Protein AF-A0A9D4R0V7-F1 (afdb_monomer_lite)

Organism: Dreissena polymorpha (NCBI:txid45954)

Radius of gyration: 29.27 Å; chains: 1; bounding box: 98×56×70 Å

Sequence (178 aa):
MTTTTTLAPLHNMTTTTYSPLLMFAAILFVFATYRFLKYCFNSRFSSTLILEITDGTNVAQIPCLQLPPCIQHLEFSGDNCLPSVQVKISITSTLILDFGDFKILNKFDNCTLSLNPKIMITPLQAYKVNRLTKHKFSMYLWINQNGICIPVNVKYSSKDPPITTNLYPEISTALLQH

Foldseek 3Di:
DDDDDDDDDDPPPDDPPVVVVVVVVVVVVVVVVVVVVCCVVLVQQWKWKWKWKDPPPAIFIATFDTDGRCCVQKDWDADLEWPAWAWAADPFIKIATRRDPIWIARNVVRDIDDTDRIGTDDNVSSVSNVVRLVHWMKMWIWIQHPNDTDTDPRIYTDPDRHPHPPPDPDPVVPPPPD

pLDDT: mean 73.32, std 16.5, range [37.69, 94.19]

Secondary structure (DSSP, 8-state):
--------------SSSSHHHHHHHHHHHHHHHHHHHHHHHHHSS-EEEEEEEE-SS-EEEEEEEEEPS-GGGEEEE--S----EEEE-SSSEEEEE--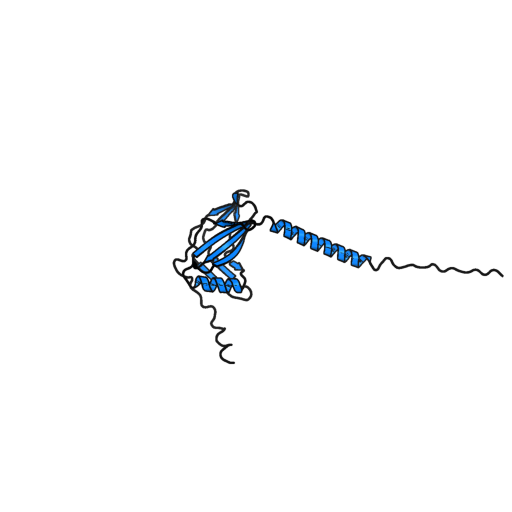TT-EEEETTTTEEEPPPSEEEE-HHHHHHHHHHHTS--EEEEEEEETTEEEEEEEEEE-SS--------SSSTTSSS--

Structure (mmCIF, N/CA/C/O backbone):
data_AF-A0A9D4R0V7-F1
#
_entry.id   AF-A0A9D4R0V7-F1
#
loop_
_atom_site.group_PDB
_atom_site.id
_atom_site.type_symbol
_atom_site.label_atom_id
_atom_site.label_alt_id
_atom_site.label_comp_id
_atom_site.label_asym_id
_atom_site.label_entity_id
_atom_site.label_seq_id
_atom_site.pdbx_PDB_ins_code
_atom_site.Cartn_x
_atom_site.Cartn_y
_atom_site.Cartn_z
_atom_site.occupancy
_atom_site.B_iso_or_equiv
_atom_site.auth_seq_id
_atom_site.auth_comp_id
_atom_site.auth_asym_id
_atom_site.auth_atom_id
_atom_site.pdbx_PDB_model_num
ATOM 1 N N . MET A 1 1 ? 81.041 -41.453 -33.796 1.00 41.34 1 MET A N 1
ATOM 2 C CA . MET A 1 1 ? 80.109 -41.524 -32.653 1.00 41.34 1 MET A CA 1
ATOM 3 C C . MET A 1 1 ? 79.162 -40.345 -32.761 1.00 41.34 1 MET A C 1
ATOM 5 O O . MET A 1 1 ? 79.595 -39.214 -32.606 1.00 41.34 1 MET A O 1
ATOM 9 N N . THR A 1 2 ? 77.919 -40.604 -33.145 1.00 37.69 2 THR A N 1
ATOM 10 C CA . THR A 1 2 ? 76.859 -39.611 -33.352 1.00 37.69 2 THR A CA 1
ATOM 11 C C . THR A 1 2 ? 75.918 -39.670 -32.154 1.00 37.69 2 THR A C 1
ATOM 13 O O . THR A 1 2 ? 75.263 -40.682 -31.932 1.00 37.69 2 THR A O 1
ATOM 16 N N . THR A 1 3 ? 75.874 -38.610 -31.351 1.00 44.34 3 THR A N 1
ATOM 17 C CA . THR A 1 3 ? 74.924 -38.471 -30.241 1.00 44.34 3 THR A CA 1
ATOM 18 C C . THR A 1 3 ? 73.636 -37.841 -30.756 1.00 44.34 3 THR A C 1
ATOM 20 O O . THR A 1 3 ? 73.587 -36.644 -31.027 1.00 44.34 3 THR A O 1
ATOM 23 N N . THR A 1 4 ? 72.595 -38.654 -30.913 1.00 44.72 4 THR A N 1
ATOM 24 C CA . THR A 1 4 ? 71.214 -38.215 -31.144 1.00 44.72 4 THR A CA 1
ATOM 25 C C . THR A 1 4 ? 70.580 -37.803 -29.821 1.00 44.72 4 THR A C 1
ATOM 27 O O . THR A 1 4 ? 70.267 -38.653 -28.988 1.00 44.72 4 THR A O 1
ATOM 30 N N . THR A 1 5 ? 70.376 -36.504 -29.625 1.00 49.03 5 THR A N 1
ATOM 31 C CA . THR A 1 5 ? 69.609 -35.947 -28.506 1.00 49.03 5 THR A CA 1
ATOM 32 C C . THR A 1 5 ? 68.132 -35.878 -28.896 1.00 49.03 5 THR A C 1
ATOM 34 O O . THR A 1 5 ? 67.717 -35.033 -29.685 1.00 49.03 5 THR A O 1
ATOM 37 N N . THR A 1 6 ? 67.325 -36.785 -28.354 1.00 51.47 6 THR A N 1
ATOM 38 C CA . THR A 1 6 ? 65.858 -36.736 -28.411 1.00 51.47 6 THR A CA 1
ATOM 39 C C . THR A 1 6 ? 65.339 -35.614 -27.510 1.00 51.47 6 THR A C 1
ATOM 41 O O . THR A 1 6 ? 65.377 -35.731 -26.286 1.00 51.47 6 THR A O 1
ATOM 44 N N . LEU A 1 7 ? 64.851 -34.528 -28.110 1.00 52.16 7 LEU A N 1
ATOM 45 C CA . LEU A 1 7 ? 64.049 -33.508 -27.431 1.00 52.16 7 LEU A CA 1
ATOM 46 C C . LEU A 1 7 ? 62.618 -34.036 -27.259 1.00 52.16 7 LEU A C 1
ATOM 48 O O . LEU A 1 7 ? 61.915 -34.278 -28.238 1.00 52.16 7 LEU A O 1
ATOM 52 N N . ALA A 1 8 ? 62.200 -34.233 -26.009 1.00 54.94 8 ALA A N 1
ATOM 53 C CA . ALA A 1 8 ? 60.818 -34.544 -25.658 1.00 54.94 8 ALA A CA 1
ATOM 54 C C . ALA A 1 8 ? 59.893 -33.349 -25.977 1.00 54.94 8 ALA A C 1
ATOM 56 O O . ALA A 1 8 ? 60.310 -32.199 -25.807 1.00 54.94 8 ALA A O 1
ATOM 57 N N . PRO A 1 9 ? 58.637 -33.575 -26.405 1.00 50.31 9 PRO A N 1
ATOM 58 C CA . PRO A 1 9 ? 57.701 -32.485 -26.631 1.00 50.31 9 PRO A CA 1
ATOM 59 C C . PRO A 1 9 ? 57.258 -31.887 -25.289 1.00 50.31 9 PRO A C 1
ATOM 61 O O . PRO A 1 9 ? 56.735 -32.580 -24.415 1.00 50.31 9 PRO A O 1
ATOM 64 N N . LEU A 1 10 ? 57.459 -30.578 -25.141 1.00 43.78 10 LEU A N 1
ATOM 65 C CA . LEU A 1 10 ? 56.966 -29.783 -24.022 1.00 43.78 10 LEU A CA 1
ATOM 66 C C . LEU A 1 10 ? 55.437 -29.671 -24.132 1.00 43.78 10 LEU A C 1
ATOM 68 O O . LEU A 1 10 ? 54.902 -28.817 -24.840 1.00 43.78 10 LEU A O 1
ATOM 72 N N . HIS A 1 11 ? 54.726 -30.567 -23.457 1.00 46.56 11 HIS A N 1
ATOM 73 C CA . HIS A 1 11 ? 53.273 -30.528 -23.350 1.00 46.56 11 HIS A CA 1
ATOM 74 C C . HIS A 1 11 ? 52.864 -29.382 -22.406 1.00 46.56 11 HIS A C 1
ATOM 76 O O . HIS A 1 11 ? 52.643 -29.590 -21.216 1.00 46.56 11 HIS A O 1
ATOM 82 N N . ASN A 1 12 ? 52.756 -28.152 -22.918 1.00 43.97 12 ASN A N 1
ATOM 83 C CA . ASN A 1 12 ? 52.181 -27.035 -22.160 1.00 43.97 12 ASN A CA 1
ATOM 84 C C . ASN A 1 12 ? 50.647 -27.166 -22.107 1.00 43.97 12 ASN A C 1
ATOM 86 O O . ASN A 1 12 ? 49.907 -26.554 -22.873 1.00 43.97 12 ASN A O 1
ATOM 90 N N . MET A 1 13 ? 50.172 -28.003 -21.183 1.00 51.38 13 MET A N 1
ATOM 91 C CA . MET A 1 13 ? 48.791 -28.030 -20.691 1.00 51.38 13 MET A CA 1
ATOM 92 C C . MET A 1 13 ? 48.596 -26.906 -19.664 1.00 51.38 13 MET A C 1
ATOM 94 O O . MET A 1 13 ? 48.744 -27.142 -18.471 1.00 51.38 13 MET A O 1
ATOM 98 N N . THR A 1 14 ? 48.260 -25.684 -20.085 1.00 49.81 14 THR A N 1
ATOM 99 C CA . THR A 1 14 ? 47.865 -24.617 -19.134 1.00 49.81 14 THR A CA 1
ATOM 100 C C . THR A 1 14 ? 46.832 -23.630 -19.698 1.00 49.81 14 THR A C 1
ATOM 102 O O . THR A 1 14 ? 46.895 -22.433 -19.440 1.00 49.81 14 THR A O 1
ATOM 105 N N . THR A 1 15 ? 45.827 -24.105 -20.439 1.00 50.94 15 THR A N 1
ATOM 106 C CA . THR A 1 15 ? 44.715 -23.255 -20.931 1.00 50.94 15 THR A CA 1
ATOM 107 C C . THR A 1 15 ? 43.334 -23.619 -20.378 1.00 50.94 15 THR A C 1
ATOM 109 O O . THR A 1 15 ? 42.336 -23.061 -20.822 1.00 50.94 15 THR A O 1
ATOM 112 N N . THR A 1 16 ? 43.228 -24.507 -19.385 1.00 49.34 16 THR A N 1
ATOM 113 C CA . THR A 1 16 ? 41.930 -25.091 -18.983 1.00 49.34 16 THR A CA 1
ATOM 114 C C . THR A 1 16 ? 41.452 -24.779 -17.564 1.00 49.34 16 THR A C 1
ATOM 116 O O . THR A 1 16 ? 40.376 -25.233 -17.192 1.00 49.34 16 THR A O 1
ATOM 119 N N . THR A 1 17 ? 42.159 -23.961 -16.778 1.00 54.16 17 THR A N 1
ATOM 120 C CA . THR A 1 17 ? 41.743 -23.674 -15.384 1.00 54.16 17 THR A CA 1
ATOM 121 C C . THR A 1 17 ? 41.001 -22.342 -15.209 1.00 54.16 17 THR A C 1
ATOM 123 O O . THR A 1 17 ? 40.244 -22.188 -14.256 1.00 54.16 17 THR A O 1
ATOM 126 N N . TYR A 1 18 ? 41.149 -21.387 -16.136 1.00 53.88 18 TYR A N 1
ATOM 127 C CA . TYR A 1 18 ? 40.509 -20.062 -16.034 1.00 53.88 18 TYR A CA 1
ATOM 128 C C . TYR A 1 18 ? 39.139 -19.972 -16.718 1.00 53.88 18 TYR A C 1
ATOM 130 O O . TYR A 1 18 ? 38.316 -19.151 -16.326 1.00 53.88 18 TYR A O 1
ATOM 138 N N . SER A 1 19 ? 38.865 -20.833 -17.701 1.00 67.38 19 SER A N 1
ATOM 139 C CA . SER A 1 19 ? 37.622 -20.825 -18.486 1.00 67.38 19 SER A CA 1
ATOM 140 C C . SER A 1 19 ? 36.328 -20.940 -17.651 1.00 67.38 19 SER A C 1
ATOM 142 O O . SER A 1 19 ? 35.439 -20.107 -17.848 1.00 67.38 19 SER A O 1
ATOM 144 N N . PRO A 1 20 ? 36.195 -21.871 -16.681 1.00 79.62 20 PRO A N 1
ATOM 145 C CA . PRO A 1 20 ? 34.940 -22.015 -15.940 1.00 79.62 20 PRO A CA 1
ATOM 146 C C . PRO A 1 20 ? 34.684 -20.858 -14.965 1.00 79.62 20 PRO A C 1
ATOM 148 O O . PRO A 1 20 ? 33.541 -20.439 -14.790 1.00 79.62 20 PRO A O 1
ATOM 151 N N . LEU A 1 21 ? 35.736 -20.293 -14.364 1.00 83.50 21 LEU A N 1
ATOM 152 C CA . LEU A 1 21 ? 35.613 -19.174 -13.427 1.00 83.50 21 LEU A CA 1
ATOM 153 C C . LEU A 1 21 ? 35.237 -17.877 -14.157 1.00 83.50 21 LEU A C 1
ATOM 155 O O . LEU A 1 21 ? 34.394 -17.120 -13.679 1.00 83.50 21 LEU A O 1
ATOM 159 N N . LEU A 1 22 ? 35.790 -17.668 -15.356 1.00 84.00 22 LEU A N 1
ATOM 160 C CA . LEU A 1 22 ? 35.437 -16.550 -16.235 1.00 84.00 22 LEU A CA 1
ATOM 161 C C . LEU A 1 22 ? 33.992 -16.661 -16.739 1.00 84.00 22 LEU A C 1
ATOM 163 O O . LEU A 1 22 ? 33.266 -15.668 -16.744 1.00 84.00 22 LEU A O 1
ATOM 167 N N . MET A 1 23 ? 33.543 -17.872 -17.085 1.00 85.19 23 MET A N 1
ATOM 168 C CA . MET A 1 23 ? 32.141 -18.126 -17.427 1.00 85.19 23 MET A CA 1
ATOM 169 C C . MET A 1 23 ? 31.199 -17.858 -16.251 1.00 85.19 23 MET A C 1
ATOM 171 O O . MET A 1 23 ? 30.170 -17.207 -16.429 1.00 85.19 23 MET A O 1
ATOM 175 N N . PHE A 1 24 ? 31.545 -18.310 -15.044 1.00 88.62 24 PHE A N 1
ATOM 176 C CA . PHE A 1 24 ? 30.733 -18.065 -13.853 1.00 88.62 24 PHE A CA 1
ATOM 177 C C . PHE A 1 24 ? 30.652 -16.568 -13.516 1.00 88.62 24 PHE A C 1
ATOM 179 O O . PHE A 1 24 ? 29.564 -16.051 -13.261 1.00 88.62 24 PHE A O 1
ATOM 186 N N . ALA A 1 25 ? 31.775 -15.848 -13.599 1.00 88.12 25 ALA A N 1
ATOM 187 C CA . ALA A 1 25 ? 31.811 -14.399 -13.417 1.00 88.12 25 ALA A CA 1
ATOM 188 C C . ALA A 1 25 ? 30.963 -13.661 -14.468 1.00 88.12 25 ALA A C 1
ATOM 190 O O . ALA A 1 25 ? 30.229 -12.738 -14.117 1.00 88.12 25 ALA A O 1
ATOM 191 N N . ALA A 1 26 ? 30.997 -14.094 -15.733 1.00 90.00 26 ALA A N 1
ATOM 192 C CA . ALA A 1 26 ? 30.160 -13.530 -16.789 1.00 90.00 26 ALA A CA 1
ATOM 193 C C . ALA A 1 26 ? 28.661 -13.767 -16.529 1.00 90.00 26 ALA A C 1
ATOM 195 O O . ALA A 1 26 ? 27.864 -12.842 -16.680 1.00 90.00 26 ALA A O 1
ATOM 196 N N . ILE A 1 27 ? 28.269 -14.963 -16.073 1.00 93.00 27 ILE A N 1
ATOM 197 C CA . ILE A 1 27 ? 26.874 -15.267 -15.709 1.00 93.00 27 ILE A CA 1
ATOM 198 C C . ILE A 1 27 ? 26.418 -14.394 -14.535 1.00 93.00 27 ILE A C 1
ATOM 200 O O . ILE A 1 27 ? 25.336 -13.805 -14.593 1.00 93.00 27 ILE A O 1
ATOM 204 N N . LEU A 1 28 ? 27.242 -14.264 -13.490 1.00 93.75 28 LEU A N 1
ATOM 205 C CA . LEU A 1 28 ? 26.943 -13.388 -12.356 1.00 93.75 28 LEU A CA 1
ATOM 206 C C . LEU A 1 28 ? 26.825 -11.926 -12.784 1.00 93.75 28 LEU A C 1
ATOM 208 O O . LEU A 1 28 ? 25.918 -11.236 -12.321 1.00 93.75 28 LEU A O 1
ATOM 212 N N . PHE A 1 29 ? 27.694 -11.464 -13.686 1.00 94.06 29 PHE A N 1
ATOM 213 C CA . PHE A 1 29 ? 27.630 -10.114 -14.231 1.00 94.06 29 PHE A CA 1
ATOM 214 C C . PHE A 1 29 ? 26.330 -9.895 -15.006 1.00 94.06 29 PHE A C 1
ATOM 216 O O . PHE A 1 29 ? 25.600 -8.963 -14.690 1.00 94.06 29 PHE A O 1
ATOM 223 N N . VAL A 1 30 ? 25.967 -10.792 -15.929 1.00 94.19 30 VAL A N 1
ATOM 224 C CA . VAL A 1 30 ? 24.697 -10.713 -16.672 1.00 94.19 30 VAL A CA 1
ATOM 225 C C . VAL A 1 30 ? 23.500 -10.718 -15.721 1.00 94.19 30 VAL A C 1
ATOM 227 O O . VAL A 1 30 ? 22.580 -9.921 -15.897 1.00 94.19 30 VAL A O 1
ATOM 230 N N . PHE A 1 31 ? 23.512 -11.554 -14.679 1.00 93.75 31 PHE A N 1
ATOM 231 C CA . PHE A 1 31 ? 22.436 -11.593 -13.689 1.00 93.75 31 PHE A CA 1
ATOM 232 C C . PHE A 1 31 ? 22.366 -10.306 -12.857 1.00 93.75 31 PHE A C 1
ATOM 234 O O . PHE A 1 31 ? 21.276 -9.783 -12.611 1.00 93.75 31 PHE A O 1
ATOM 241 N N . ALA A 1 32 ? 23.516 -9.760 -12.455 1.00 90.62 32 ALA A N 1
ATOM 242 C CA . ALA A 1 32 ? 23.605 -8.496 -11.737 1.00 90.62 32 ALA A CA 1
ATOM 243 C C . ALA A 1 32 ? 23.125 -7.326 -12.605 1.00 90.62 32 ALA A C 1
ATOM 245 O O . ALA A 1 32 ? 22.301 -6.535 -12.146 1.00 90.62 32 ALA A O 1
ATOM 246 N N . THR A 1 33 ? 23.555 -7.250 -13.867 1.00 91.50 33 THR A N 1
ATOM 247 C CA . THR A 1 33 ? 23.107 -6.237 -14.829 1.00 91.50 33 THR A CA 1
ATOM 248 C C . THR A 1 33 ? 21.619 -6.381 -15.119 1.00 91.50 33 THR A C 1
ATOM 250 O O . THR A 1 33 ? 20.906 -5.388 -15.075 1.00 91.50 33 THR A O 1
ATOM 253 N N . TYR A 1 34 ? 21.107 -7.595 -15.334 1.00 90.12 34 TYR A N 1
ATOM 254 C CA . TYR A 1 34 ? 19.674 -7.828 -15.519 1.00 90.12 34 TYR A CA 1
ATOM 255 C C . TYR A 1 34 ? 18.871 -7.381 -14.295 1.00 90.12 34 TYR A C 1
ATOM 257 O O . TYR A 1 34 ? 17.877 -6.669 -14.434 1.00 90.12 34 TYR A O 1
ATOM 265 N N . ARG A 1 35 ? 19.313 -7.744 -13.084 1.00 83.88 35 ARG A N 1
ATOM 266 C CA . ARG A 1 35 ? 18.653 -7.334 -11.839 1.00 83.88 35 ARG A CA 1
ATOM 267 C C . ARG A 1 35 ? 18.699 -5.817 -11.658 1.00 83.88 35 ARG A C 1
ATOM 269 O O . ARG A 1 35 ? 17.693 -5.238 -11.257 1.00 83.88 35 ARG A O 1
ATOM 276 N N . PHE A 1 36 ? 19.824 -5.186 -11.983 1.00 82.19 36 PHE A N 1
ATOM 277 C CA . PHE A 1 36 ? 19.994 -3.736 -11.939 1.00 82.19 36 PHE A CA 1
ATOM 278 C C . PHE A 1 36 ? 19.095 -3.031 -12.958 1.00 82.19 36 PHE A C 1
ATOM 280 O O . PHE A 1 36 ? 18.354 -2.131 -12.585 1.00 82.19 36 PHE A O 1
ATOM 287 N N . LEU A 1 37 ? 19.073 -3.481 -14.215 1.00 80.31 37 LEU A N 1
ATOM 288 C CA . LEU A 1 37 ? 18.203 -2.931 -15.255 1.00 80.31 37 LEU A CA 1
ATOM 289 C C . LEU A 1 37 ? 16.730 -3.123 -14.890 1.00 80.31 37 LEU A C 1
ATOM 291 O O . LEU A 1 37 ? 15.970 -2.161 -14.925 1.00 80.31 37 LEU A O 1
ATOM 295 N N . LYS A 1 38 ? 16.328 -4.321 -14.453 1.00 76.94 38 LYS A N 1
ATOM 296 C CA . LYS A 1 38 ? 14.966 -4.588 -13.973 1.00 76.94 38 LYS A CA 1
ATOM 297 C C . LYS A 1 38 ? 14.589 -3.656 -12.823 1.00 76.94 38 LYS A C 1
ATOM 299 O O . LYS A 1 38 ? 13.491 -3.110 -12.823 1.00 76.94 38 LYS A O 1
ATOM 304 N N . TYR A 1 39 ? 15.492 -3.451 -11.866 1.00 69.69 39 TYR A N 1
ATOM 305 C CA . TYR A 1 39 ? 15.287 -2.513 -10.767 1.00 69.69 39 TYR A CA 1
ATOM 306 C C . TYR A 1 39 ? 15.141 -1.071 -11.275 1.00 69.69 39 TYR A C 1
ATOM 308 O O . TYR A 1 39 ? 14.164 -0.407 -10.944 1.00 69.69 39 TYR A O 1
ATOM 316 N N . CYS A 1 40 ? 16.045 -0.600 -12.136 1.00 61.97 40 CYS A N 1
ATOM 317 C CA . CYS A 1 40 ? 16.011 0.753 -12.688 1.00 61.97 40 CYS A CA 1
ATOM 318 C C . CYS A 1 40 ? 14.766 1.027 -13.544 1.00 61.97 40 CYS A C 1
ATOM 320 O O . CYS A 1 40 ? 14.186 2.107 -13.430 1.00 61.97 40 CYS A O 1
ATOM 322 N N . PHE A 1 41 ? 14.339 0.072 -14.374 1.00 62.94 41 PHE A N 1
ATOM 323 C CA . PHE A 1 41 ? 13.174 0.236 -15.247 1.00 62.94 41 PHE A CA 1
ATOM 324 C C . PHE A 1 41 ? 11.846 0.084 -14.495 1.00 62.94 41 PHE A C 1
ATOM 326 O O . PHE A 1 41 ? 10.940 0.877 -14.735 1.00 62.94 41 PHE A O 1
ATOM 333 N N . ASN A 1 42 ? 11.734 -0.833 -13.524 1.00 57.97 42 ASN A N 1
ATOM 334 C CA . ASN A 1 42 ? 10.524 -0.930 -12.694 1.00 57.97 42 ASN A CA 1
ATOM 335 C C . ASN A 1 42 ? 10.405 0.223 -11.679 1.00 57.97 42 ASN A C 1
ATOM 337 O O . ASN A 1 42 ? 9.297 0.587 -11.281 1.00 57.97 42 ASN A O 1
ATOM 341 N N . SER A 1 43 ? 11.526 0.808 -11.245 1.00 54.62 43 SER A N 1
ATOM 342 C CA . SER A 1 43 ? 11.529 1.859 -10.220 1.00 54.62 43 SER A CA 1
ATOM 343 C C . SER A 1 43 ? 11.265 3.266 -10.761 1.00 54.62 43 SER A C 1
ATOM 345 O O . SER A 1 43 ? 10.837 4.111 -9.982 1.00 54.62 43 SER A O 1
ATOM 347 N N . ARG A 1 44 ? 11.535 3.563 -12.043 1.00 52.38 44 ARG A N 1
ATOM 348 C CA . ARG A 1 44 ? 11.478 4.950 -12.563 1.00 52.38 44 ARG A CA 1
ATOM 349 C C . ARG A 1 44 ? 10.089 5.452 -12.962 1.00 52.38 44 ARG A C 1
ATOM 351 O O . ARG A 1 44 ? 9.937 6.642 -13.209 1.00 52.38 44 ARG A O 1
ATOM 358 N N . PHE A 1 45 ? 9.098 4.569 -13.029 1.00 54.72 45 PHE A N 1
ATOM 359 C CA . PHE A 1 45 ? 7.772 4.895 -13.560 1.00 54.72 45 PHE A CA 1
ATOM 360 C C . PHE A 1 45 ? 6.621 4.244 -12.787 1.00 54.72 45 PHE A C 1
ATOM 362 O O . PHE A 1 45 ? 5.481 4.300 -13.239 1.00 54.72 45 PHE A O 1
ATOM 369 N N . SER A 1 46 ? 6.886 3.623 -11.634 1.00 67.00 46 SER A N 1
ATOM 370 C CA . SER A 1 46 ? 5.813 3.052 -10.821 1.00 67.00 46 SER A CA 1
ATOM 371 C C . SER A 1 46 ? 5.230 4.111 -9.894 1.00 67.00 46 SER A C 1
ATOM 373 O O . SER A 1 46 ? 5.903 4.671 -9.029 1.00 67.00 46 SER A O 1
ATOM 375 N N . SER A 1 47 ? 3.946 4.382 -10.088 1.00 82.38 47 SER A N 1
ATOM 376 C CA . SER A 1 47 ? 3.146 5.109 -9.112 1.00 82.38 47 SER A CA 1
ATOM 377 C C . SER A 1 47 ? 2.746 4.117 -8.023 1.00 82.38 47 SER A C 1
ATOM 379 O O . SER A 1 47 ? 2.512 2.949 -8.315 1.00 82.38 47 SER A O 1
ATOM 381 N N . THR A 1 48 ? 2.678 4.516 -6.759 1.00 87.50 48 THR A N 1
ATOM 382 C CA . THR A 1 48 ? 2.229 3.620 -5.680 1.00 87.50 48 THR A CA 1
ATOM 383 C C . THR A 1 48 ? 1.033 4.231 -4.983 1.00 87.50 48 THR A C 1
ATOM 385 O O . THR A 1 48 ? 1.100 5.368 -4.524 1.00 87.50 48 THR A O 1
ATOM 388 N N . LEU A 1 49 ? -0.055 3.474 -4.882 1.00 88.38 49 LEU A N 1
ATOM 389 C CA . LEU A 1 49 ? -1.168 3.835 -4.022 1.00 88.38 49 LEU A CA 1
ATOM 390 C C . LEU A 1 49 ? -0.761 3.607 -2.566 1.00 88.38 49 LEU A C 1
ATOM 392 O O . LEU A 1 49 ? -0.371 2.501 -2.187 1.00 88.38 49 LEU A O 1
ATOM 396 N N . ILE A 1 50 ? -0.861 4.650 -1.759 1.00 90.56 50 ILE A N 1
ATOM 397 C CA . ILE A 1 50 ? -0.547 4.667 -0.338 1.00 90.56 50 ILE A CA 1
ATOM 398 C C . ILE A 1 50 ? -1.842 4.901 0.428 1.00 90.56 50 ILE A C 1
ATOM 400 O O . ILE A 1 50 ? -2.554 5.873 0.183 1.00 90.56 50 ILE A O 1
ATOM 404 N N . LEU A 1 51 ? -2.119 4.030 1.390 1.00 89.69 51 LEU A N 1
ATOM 405 C CA . LEU A 1 51 ? -3.117 4.268 2.416 1.00 89.69 51 LEU A CA 1
ATOM 406 C C . LEU A 1 51 ? -2.453 4.976 3.584 1.00 89.69 51 LEU A C 1
ATOM 408 O O . LEU A 1 51 ? -1.492 4.478 4.172 1.00 89.69 51 LEU A O 1
ATOM 412 N N . GLU A 1 52 ? -2.996 6.124 3.931 1.00 90.62 52 GLU A N 1
ATOM 413 C CA . GLU A 1 52 ? -2.631 6.859 5.120 1.00 90.62 52 GLU A CA 1
ATOM 414 C C . GLU A 1 52 ? -3.713 6.686 6.180 1.00 90.62 52 GLU A C 1
ATOM 416 O O . GLU A 1 52 ? -4.886 6.926 5.919 1.00 90.62 52 GLU A O 1
ATOM 421 N N . ILE A 1 53 ? -3.311 6.284 7.381 1.00 89.69 53 ILE A N 1
ATOM 422 C CA . ILE A 1 53 ? -4.164 6.179 8.564 1.00 89.69 53 ILE A CA 1
ATOM 423 C C . ILE A 1 53 ? -3.655 7.211 9.567 1.00 89.69 53 ILE A C 1
ATOM 425 O O . ILE A 1 53 ? -2.467 7.208 9.898 1.00 89.69 53 ILE A O 1
ATOM 429 N N . THR A 1 54 ? -4.525 8.096 10.049 1.00 89.19 54 THR A N 1
ATOM 430 C CA . THR A 1 54 ? -4.134 9.198 10.938 1.00 89.19 54 THR A CA 1
ATOM 431 C C . THR A 1 54 ? -5.174 9.484 12.013 1.00 89.19 54 THR A C 1
ATOM 433 O O . THR A 1 54 ? -6.374 9.438 11.756 1.00 89.19 54 THR A O 1
ATOM 436 N N . ASP A 1 55 ? -4.713 9.807 13.219 1.00 87.88 55 ASP A N 1
ATOM 437 C CA . ASP A 1 55 ? -5.540 10.349 14.310 1.00 87.88 55 ASP A CA 1
ATOM 438 C C . ASP A 1 55 ? -5.499 11.896 14.360 1.00 87.88 55 ASP A C 1
ATOM 440 O O . ASP A 1 55 ? -6.060 12.514 15.262 1.00 87.88 55 ASP A O 1
ATOM 444 N N . GLY A 1 56 ? -4.829 12.529 13.386 1.00 83.31 56 GLY A N 1
ATOM 445 C CA . GLY A 1 56 ? -4.553 13.968 13.324 1.00 83.31 56 GLY A CA 1
ATOM 446 C C . GLY A 1 56 ? -3.170 14.358 13.858 1.00 83.31 56 GLY A C 1
ATOM 447 O O . GLY A 1 56 ? -2.623 15.372 13.433 1.00 83.31 56 GLY A O 1
ATOM 448 N N . THR A 1 57 ? -2.575 13.543 14.731 1.00 85.50 57 THR A N 1
ATOM 449 C CA . THR A 1 57 ? -1.250 13.786 15.335 1.00 85.50 57 THR A CA 1
ATOM 450 C C . THR A 1 57 ? -0.204 12.766 14.898 1.00 85.50 57 THR A C 1
ATOM 452 O O . THR A 1 57 ? 0.958 13.097 14.675 1.00 85.50 57 THR A O 1
ATOM 455 N N . ASN A 1 58 ? -0.620 11.517 14.733 1.00 88.19 58 ASN A N 1
ATOM 456 C CA . ASN A 1 58 ? 0.190 10.388 14.337 1.00 88.19 58 ASN A CA 1
ATOM 457 C C . ASN A 1 58 ? -0.304 9.876 12.987 1.00 88.19 58 ASN A C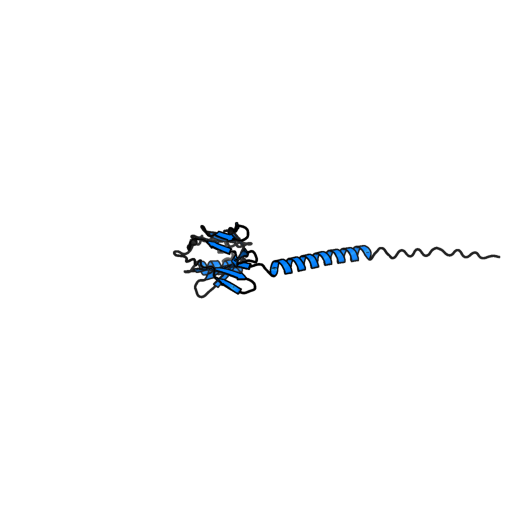 1
ATOM 459 O O . ASN A 1 58 ? -1.504 9.761 12.756 1.00 88.19 58 ASN A O 1
ATOM 463 N N . VAL A 1 59 ? 0.636 9.510 12.116 1.00 89.56 59 VAL A N 1
ATOM 464 C CA . VAL A 1 59 ? 0.339 9.093 10.741 1.00 89.56 59 VAL A CA 1
ATOM 465 C C . VAL A 1 59 ? 1.040 7.780 10.416 1.00 89.56 59 VAL A C 1
ATOM 467 O O . VAL A 1 59 ? 2.253 7.666 10.596 1.00 89.56 59 VAL A O 1
ATOM 470 N N . ALA A 1 60 ? 0.315 6.784 9.919 1.00 90.12 60 ALA A N 1
ATOM 471 C CA . ALA A 1 60 ? 0.877 5.565 9.342 1.00 90.12 60 ALA A CA 1
ATOM 472 C C . ALA A 1 60 ? 0.597 5.525 7.839 1.00 90.12 60 ALA A C 1
ATOM 474 O O . ALA A 1 60 ? -0.553 5.615 7.429 1.00 90.12 60 ALA A O 1
ATOM 475 N N . GLN A 1 61 ? 1.647 5.358 7.035 1.00 90.25 61 GLN A N 1
ATOM 476 C CA . GLN A 1 61 ? 1.557 5.239 5.582 1.00 90.25 61 GLN A CA 1
ATOM 477 C C . GLN A 1 61 ? 1.893 3.812 5.157 1.00 90.25 61 GLN A C 1
ATOM 479 O O . GLN A 1 61 ? 2.901 3.239 5.586 1.00 90.25 61 GLN A O 1
ATOM 484 N N . ILE A 1 62 ? 1.019 3.236 4.338 1.00 89.81 62 ILE A N 1
ATOM 485 C CA . ILE A 1 62 ? 1.047 1.827 3.967 1.00 89.81 62 ILE A CA 1
ATOM 486 C C . ILE A 1 62 ? 0.915 1.728 2.447 1.00 89.81 62 ILE A C 1
ATOM 488 O O . ILE A 1 62 ? -0.128 2.094 1.903 1.00 89.81 62 ILE A O 1
ATOM 492 N N . PRO A 1 63 ? 1.943 1.246 1.733 1.00 88.00 63 PRO A N 1
ATOM 493 C CA . PRO A 1 63 ? 1.828 1.007 0.302 1.00 88.00 63 PRO A CA 1
ATOM 494 C C . PRO A 1 63 ? 0.846 -0.145 0.057 1.00 88.00 63 PRO A C 1
ATOM 496 O O . PRO A 1 63 ? 0.986 -1.224 0.629 1.00 88.00 63 PRO A O 1
ATOM 499 N N . CYS A 1 64 ? -0.156 0.096 -0.782 1.00 86.06 64 CYS A N 1
ATOM 500 C CA . CYS A 1 64 ? -1.251 -0.839 -1.042 1.00 86.06 64 CYS A CA 1
ATOM 501 C C . CYS A 1 64 ? -1.109 -1.533 -2.394 1.00 86.06 64 CYS A C 1
ATOM 503 O O . CYS A 1 64 ? -1.302 -2.741 -2.497 1.00 86.06 64 CYS A O 1
ATOM 505 N N . LEU A 1 65 ? -0.791 -0.764 -3.439 1.00 85.94 65 LEU A N 1
ATOM 506 C CA . LEU A 1 65 ? -0.764 -1.257 -4.812 1.00 85.94 65 LEU A CA 1
ATOM 507 C C . LEU A 1 65 ? 0.221 -0.447 -5.655 1.00 85.94 65 LEU A C 1
ATOM 509 O O . LEU A 1 65 ? 0.225 0.781 -5.592 1.00 85.94 65 LEU A O 1
ATOM 513 N N . GLN A 1 66 ? 1.027 -1.126 -6.470 1.00 84.50 66 GLN A N 1
ATOM 514 C CA . GLN A 1 66 ? 1.776 -0.466 -7.538 1.00 84.50 66 GLN A CA 1
ATOM 515 C C . GLN A 1 66 ? 0.851 -0.231 -8.731 1.00 84.50 66 GLN A C 1
ATOM 517 O O . GLN A 1 66 ? 0.204 -1.150 -9.229 1.00 84.50 66 GLN A O 1
ATOM 522 N N . LEU A 1 67 ? 0.789 1.018 -9.162 1.00 81.94 67 LEU A N 1
ATOM 523 C CA . LEU A 1 67 ? -0.021 1.517 -10.255 1.00 81.94 67 LEU A CA 1
ATOM 524 C C . LEU A 1 67 ? 0.848 1.753 -11.499 1.00 81.94 67 LEU A C 1
ATOM 526 O O . LEU A 1 67 ? 2.047 2.043 -11.383 1.00 81.94 67 LEU A O 1
ATOM 530 N N . PRO A 1 68 ? 0.244 1.672 -12.695 1.00 76.12 68 PRO A N 1
ATOM 531 C CA . PRO A 1 68 ? 0.927 2.010 -13.933 1.00 76.12 68 PRO A CA 1
ATOM 532 C C . PRO A 1 68 ? 1.370 3.492 -13.967 1.00 76.12 68 PRO A C 1
ATOM 534 O O . PRO A 1 68 ? 0.830 4.329 -13.236 1.00 76.12 68 PRO A O 1
ATOM 537 N N . PRO A 1 69 ? 2.344 3.840 -14.829 1.00 67.50 69 PRO A N 1
ATOM 538 C CA . PRO A 1 69 ? 2.927 5.184 -14.900 1.00 67.50 69 PRO A CA 1
ATOM 539 C C . PRO A 1 69 ? 1.950 6.321 -15.200 1.00 67.50 69 PRO A C 1
ATOM 541 O O . PRO A 1 69 ? 2.213 7.475 -14.862 1.00 67.50 69 PRO A O 1
ATOM 544 N N . CYS A 1 70 ? 0.838 6.021 -15.865 1.00 71.31 70 CYS A N 1
ATOM 545 C CA . CYS A 1 70 ? -0.044 7.023 -16.445 1.00 71.31 70 CYS A CA 1
ATOM 546 C C . CYS A 1 70 ? -1.219 7.357 -15.515 1.00 71.31 70 CYS A C 1
ATOM 548 O O . CYS A 1 70 ? -2.360 6.997 -15.794 1.00 71.31 70 CYS A O 1
ATOM 550 N N . ILE A 1 71 ? -0.950 8.085 -14.423 1.00 73.19 71 ILE A N 1
ATOM 551 C CA . ILE A 1 71 ? -1.981 8.488 -13.441 1.00 73.19 71 ILE A CA 1
ATOM 552 C C . ILE A 1 71 ? -3.137 9.265 -14.082 1.00 73.19 71 ILE A C 1
ATOM 554 O O . ILE A 1 71 ? -4.276 9.105 -13.665 1.00 73.19 71 ILE A O 1
ATOM 558 N N . GLN A 1 72 ? -2.872 10.072 -15.113 1.00 76.56 72 GLN A N 1
ATOM 559 C CA . GLN A 1 72 ? -3.896 10.874 -15.803 1.00 76.56 72 GLN A CA 1
ATOM 560 C C . GLN A 1 72 ? -5.020 10.029 -16.426 1.00 76.56 72 GLN A C 1
ATOM 562 O O . GLN A 1 72 ? -6.098 10.547 -16.712 1.00 76.56 72 GLN A O 1
ATOM 567 N N . HIS A 1 73 ? -4.779 8.733 -16.630 1.00 80.19 73 HIS A N 1
ATOM 568 C CA . HIS A 1 73 ? -5.767 7.790 -17.142 1.00 80.19 73 HIS A CA 1
ATOM 569 C C . HIS A 1 73 ? -6.438 6.969 -16.040 1.00 80.19 73 HIS A C 1
ATOM 571 O O . HIS A 1 73 ? -7.251 6.107 -16.355 1.00 80.19 73 HIS A O 1
ATOM 577 N N . LEU A 1 74 ? -6.129 7.218 -14.767 1.00 81.69 74 LEU A N 1
ATOM 578 C CA . LEU A 1 74 ? -6.760 6.539 -13.645 1.00 81.69 74 LEU A CA 1
ATOM 579 C C . LEU A 1 74 ? -7.980 7.326 -13.171 1.00 81.69 74 LEU A C 1
ATOM 581 O O . LEU A 1 74 ? -7.897 8.513 -12.857 1.00 81.69 74 LEU A O 1
ATOM 585 N N . GLU A 1 75 ? -9.112 6.644 -13.092 1.00 84.75 75 GLU A N 1
ATOM 586 C CA . GLU A 1 75 ? -10.328 7.142 -12.466 1.00 84.75 75 GLU A CA 1
ATOM 587 C C . GLU A 1 75 ? -10.615 6.341 -11.202 1.00 84.75 75 GLU A C 1
ATOM 589 O O . GLU A 1 75 ? -10.569 5.111 -11.194 1.00 84.75 75 GLU A O 1
ATOM 594 N N . PHE A 1 76 ? -10.885 7.062 -10.118 1.00 83.81 76 PHE A N 1
ATOM 595 C CA . PHE A 1 76 ? -11.159 6.493 -8.809 1.00 83.81 76 PHE A CA 1
ATOM 596 C C . PHE A 1 76 ? -12.649 6.612 -8.540 1.00 83.81 76 PHE A C 1
ATOM 598 O O . PHE A 1 76 ? -13.210 7.705 -8.592 1.00 83.81 76 PHE A O 1
ATOM 605 N N . SER A 1 77 ? -13.275 5.483 -8.244 1.00 77.62 77 SER A N 1
ATOM 606 C CA . SER A 1 77 ? -14.692 5.395 -7.899 1.00 77.62 77 SER A CA 1
ATOM 607 C C . SER A 1 77 ? -14.826 4.574 -6.627 1.00 77.62 77 SER A C 1
ATOM 609 O O . SER A 1 77 ? -14.054 3.641 -6.426 1.00 77.62 77 SER A O 1
ATOM 611 N N . GLY A 1 78 ? -15.749 4.934 -5.745 1.00 70.69 78 GLY A N 1
ATOM 612 C CA . GLY A 1 78 ? -15.962 4.224 -4.489 1.00 70.69 78 GLY A CA 1
ATOM 613 C C . GLY A 1 78 ? -16.688 5.085 -3.470 1.00 70.69 78 GLY A C 1
ATOM 614 O O . GLY A 1 78 ? -16.624 6.314 -3.520 1.00 70.69 78 GLY A O 1
ATOM 615 N N . ASP A 1 79 ? -17.371 4.426 -2.543 1.00 65.81 79 ASP A N 1
ATOM 616 C CA . ASP A 1 79 ? -18.039 5.102 -1.441 1.00 65.81 79 ASP A CA 1
ATOM 617 C C . ASP A 1 79 ? -17.027 5.663 -0.442 1.00 65.81 79 ASP A C 1
ATOM 619 O O . ASP A 1 79 ? -15.975 5.084 -0.202 1.00 65.81 79 ASP A O 1
ATOM 623 N N . ASN A 1 80 ? -17.368 6.774 0.212 1.00 65.38 80 ASN A N 1
ATOM 624 C CA . ASN A 1 80 ? -16.506 7.448 1.195 1.00 65.38 80 ASN A CA 1
ATOM 625 C C . ASN A 1 80 ? -16.416 6.725 2.559 1.00 65.38 80 ASN A C 1
ATOM 627 O O . ASN A 1 80 ? -15.973 7.307 3.552 1.00 65.38 80 ASN A O 1
ATOM 631 N N . CYS A 1 81 ? -16.853 5.468 2.653 1.00 59.25 81 CYS A N 1
ATOM 632 C CA . CYS A 1 81 ? -16.927 4.728 3.911 1.00 59.25 81 CYS A CA 1
ATOM 633 C C . CYS A 1 81 ? -16.211 3.378 3.789 1.00 59.25 81 CYS A C 1
ATOM 635 O O . CYS A 1 81 ? -16.635 2.526 3.020 1.00 59.25 81 CYS A O 1
ATOM 637 N N . LEU A 1 82 ? -15.159 3.175 4.592 1.00 65.12 82 LEU A N 1
ATOM 638 C CA . LEU A 1 82 ? -14.552 1.860 4.808 1.00 65.12 82 LEU A CA 1
ATOM 639 C C . LEU A 1 82 ? -15.275 1.219 5.999 1.00 65.12 82 LEU A C 1
ATOM 641 O O . LEU A 1 82 ? -15.150 1.736 7.113 1.00 65.12 82 LEU A O 1
ATOM 645 N N . PRO A 1 83 ? -16.048 0.141 5.799 1.00 59.03 83 PRO A N 1
ATOM 646 C CA . PRO A 1 83 ? -16.859 -0.444 6.861 1.00 59.03 83 PRO A CA 1
ATOM 647 C C . PRO A 1 83 ? -16.024 -1.178 7.916 1.00 59.03 83 PRO A C 1
ATOM 649 O O . PRO A 1 83 ? -16.485 -1.332 9.045 1.00 59.03 83 PRO A O 1
ATOM 652 N N . SER A 1 84 ? -14.801 -1.627 7.598 1.00 71.62 84 SER A N 1
ATOM 653 C CA . SER A 1 84 ? -13.956 -2.305 8.584 1.00 71.62 84 SER A CA 1
ATOM 654 C C . SER A 1 84 ? -12.452 -2.176 8.330 1.00 71.62 84 SER A C 1
ATOM 656 O O . SER A 1 84 ? -11.974 -2.181 7.194 1.00 71.62 84 SER A O 1
ATOM 658 N N . VAL A 1 85 ? -11.703 -2.086 9.434 1.00 78.31 85 VAL A N 1
ATOM 659 C CA . VAL A 1 85 ? -10.237 -2.118 9.481 1.00 78.31 85 VAL A CA 1
ATOM 660 C C . VAL A 1 85 ? -9.833 -3.089 10.578 1.00 78.31 85 VAL A C 1
ATOM 662 O O . VAL A 1 85 ? -10.165 -2.876 11.741 1.00 78.31 85 VAL A O 1
ATOM 665 N N . GLN A 1 86 ? -9.113 -4.152 10.237 1.00 81.69 86 GLN A N 1
ATOM 666 C CA . GLN A 1 86 ? -8.621 -5.126 11.210 1.00 81.69 86 GLN A CA 1
ATOM 667 C C . GLN A 1 86 ? -7.122 -5.336 11.033 1.00 81.69 86 GLN A C 1
ATOM 669 O O . GLN A 1 86 ? -6.629 -5.528 9.924 1.00 81.69 86 GLN A O 1
ATOM 674 N N . VAL A 1 87 ? -6.382 -5.343 12.138 1.00 79.62 87 VAL A N 1
ATOM 675 C CA . VAL A 1 87 ? -4.942 -5.624 12.133 1.00 79.62 87 VAL A CA 1
ATOM 676 C C . VAL A 1 87 ? -4.709 -6.997 12.744 1.00 79.62 87 VAL A C 1
ATOM 678 O O . VAL A 1 87 ? -4.949 -7.202 13.933 1.00 79.62 87 VAL A O 1
ATOM 681 N N . LYS A 1 88 ? -4.197 -7.936 11.948 1.00 80.12 88 LYS A N 1
ATOM 682 C CA . LYS A 1 88 ? -3.749 -9.242 12.434 1.00 80.12 88 LYS A CA 1
ATOM 683 C C . LYS A 1 88 ? -2.238 -9.217 12.621 1.00 80.12 88 LYS A C 1
ATOM 685 O O . LYS A 1 88 ? -1.480 -9.244 11.651 1.00 80.12 88 LYS A O 1
ATOM 690 N N . ILE A 1 89 ? -1.801 -9.172 13.874 1.00 74.12 89 ILE A N 1
ATOM 691 C CA . ILE A 1 89 ? -0.380 -9.187 14.226 1.00 74.12 89 ILE A CA 1
ATOM 692 C C . ILE A 1 89 ? 0.089 -10.645 14.279 1.00 74.12 89 ILE A C 1
ATOM 694 O O . ILE A 1 89 ? -0.466 -11.465 15.004 1.00 74.12 89 ILE A O 1
ATOM 698 N N . SER A 1 90 ? 1.086 -10.977 13.462 1.00 69.75 90 SER A N 1
ATOM 699 C CA . SER A 1 90 ? 1.775 -12.276 13.453 1.00 69.75 90 SER A CA 1
ATOM 700 C C . SER A 1 90 ? 3.195 -12.093 12.891 1.00 69.75 90 SER A C 1
ATOM 702 O O . SER A 1 90 ? 3.592 -10.951 12.636 1.00 69.75 90 SER A O 1
ATOM 704 N N . ILE A 1 91 ? 3.946 -13.181 12.659 1.00 72.31 91 ILE A N 1
ATOM 705 C CA . ILE A 1 91 ? 5.280 -13.141 12.014 1.00 72.31 91 ILE A CA 1
ATOM 706 C C . ILE A 1 91 ? 5.222 -12.326 10.710 1.00 72.31 91 ILE A C 1
ATOM 708 O O . ILE A 1 91 ? 6.058 -11.457 10.473 1.00 72.31 91 ILE A O 1
ATOM 712 N N . THR A 1 92 ? 4.171 -12.533 9.913 1.00 75.06 92 THR A N 1
ATOM 713 C CA . THR A 1 92 ? 3.790 -11.660 8.798 1.00 75.06 92 THR A CA 1
ATOM 714 C C . THR A 1 92 ? 2.509 -10.927 9.169 1.00 75.06 92 THR A C 1
ATOM 716 O O . THR A 1 92 ? 1.400 -11.455 9.038 1.00 75.06 92 THR A O 1
ATOM 719 N N . SER A 1 93 ? 2.646 -9.713 9.694 1.00 82.38 93 SER A N 1
ATOM 720 C CA . SER A 1 93 ? 1.480 -8.924 10.082 1.00 82.38 93 SER A CA 1
ATOM 721 C C . SER A 1 93 ? 0.655 -8.543 8.850 1.00 82.38 93 SER A C 1
ATOM 723 O O . SER A 1 93 ? 1.191 -8.243 7.785 1.00 82.38 93 SER A O 1
ATOM 725 N N . THR A 1 94 ? -0.666 -8.615 8.970 1.00 85.19 94 THR A N 1
ATOM 726 C CA . THR A 1 94 ? -1.592 -8.367 7.858 1.00 85.19 94 THR A CA 1
ATOM 727 C C . THR A 1 94 ? -2.617 -7.332 8.281 1.00 85.19 94 THR A C 1
ATOM 729 O O . THR A 1 94 ? -3.265 -7.476 9.317 1.00 85.19 94 THR A O 1
ATOM 732 N N . LEU A 1 95 ? -2.768 -6.298 7.466 1.00 86.06 95 LEU A N 1
ATOM 733 C CA . LEU A 1 95 ? -3.861 -5.349 7.546 1.00 86.06 95 LEU A CA 1
ATOM 734 C C . LEU A 1 95 ? -4.991 -5.840 6.646 1.00 86.06 95 LEU A C 1
ATOM 736 O O . LEU A 1 95 ? -4.786 -6.071 5.456 1.00 86.06 95 LEU A O 1
ATOM 740 N N . ILE A 1 96 ? -6.166 -6.022 7.228 1.00 85.50 96 ILE A N 1
ATOM 741 C CA . ILE A 1 96 ? -7.381 -6.401 6.523 1.00 85.50 96 ILE A CA 1
ATOM 742 C C . ILE A 1 96 ? -8.258 -5.157 6.443 1.00 85.50 96 ILE A C 1
ATOM 744 O O . ILE A 1 96 ? -8.602 -4.565 7.468 1.00 85.50 96 ILE A O 1
ATOM 748 N N . LEU A 1 97 ? -8.578 -4.758 5.222 1.00 84.06 97 LEU A N 1
ATOM 749 C CA . LEU A 1 97 ? -9.407 -3.606 4.906 1.00 84.06 97 LEU A CA 1
ATOM 750 C C . LEU A 1 97 ? -10.532 -4.075 4.012 1.00 84.06 97 LEU A C 1
ATOM 752 O O . LEU A 1 97 ? -10.296 -4.771 3.022 1.00 84.06 97 LEU A O 1
ATOM 756 N N . ASP A 1 98 ? -11.739 -3.657 4.342 1.00 80.62 98 ASP A N 1
ATOM 757 C CA . ASP A 1 98 ? -12.843 -3.765 3.411 1.00 80.62 98 ASP A CA 1
ATOM 758 C C . ASP A 1 98 ? -12.925 -2.469 2.612 1.00 80.62 98 ASP A C 1
ATOM 760 O O . ASP A 1 98 ? -13.339 -1.446 3.145 1.00 80.62 98 ASP A O 1
ATOM 764 N N . PHE A 1 99 ? -12.482 -2.519 1.355 1.00 75.19 99 PHE A N 1
ATOM 765 C CA . PHE A 1 99 ? -12.521 -1.389 0.427 1.00 75.19 99 PHE A CA 1
ATOM 766 C C . PHE A 1 99 ? -13.918 -1.134 -0.167 1.00 75.19 99 PHE A C 1
ATOM 768 O O . PHE A 1 99 ? -14.075 -0.177 -0.928 1.00 75.19 99 PHE A O 1
ATOM 775 N N . GLY A 1 100 ? -14.926 -1.948 0.169 1.00 76.19 100 GLY A N 1
ATOM 776 C CA . GLY A 1 100 ? -16.278 -1.831 -0.373 1.00 76.19 100 GLY A CA 1
ATOM 777 C C . GLY A 1 100 ? -16.280 -1.842 -1.904 1.00 76.19 100 GLY A C 1
ATOM 778 O O . GLY A 1 100 ? -15.617 -2.666 -2.535 1.00 76.19 100 GLY A O 1
ATOM 779 N N . ASP A 1 101 ? -16.980 -0.877 -2.500 1.00 75.94 101 ASP A N 1
ATOM 780 C CA . ASP A 1 101 ? -17.070 -0.700 -3.954 1.00 75.94 101 ASP A CA 1
ATOM 781 C C . ASP A 1 101 ? -15.915 0.110 -4.568 1.00 75.94 101 ASP A C 1
ATOM 783 O O . ASP A 1 101 ? -15.981 0.488 -5.743 1.00 75.94 101 ASP A O 1
ATOM 787 N N . PHE A 1 102 ? -14.843 0.379 -3.812 1.00 82.31 102 PHE A N 1
ATOM 788 C CA . PHE A 1 102 ? -13.711 1.140 -4.328 1.00 82.31 102 PHE A CA 1
ATOM 789 C C . PHE A 1 102 ? -13.010 0.414 -5.484 1.00 82.31 102 PHE A C 1
ATOM 791 O O . PHE A 1 102 ? -12.500 -0.703 -5.351 1.00 82.31 102 PHE A O 1
ATOM 798 N N . LYS A 1 103 ? -12.949 1.087 -6.632 1.00 83.56 103 LYS A N 1
ATOM 799 C CA . LYS A 1 103 ? -12.395 0.592 -7.890 1.00 83.56 103 LYS A CA 1
ATOM 800 C C . LYS A 1 103 ? -11.550 1.668 -8.550 1.00 83.56 103 LYS A C 1
ATOM 802 O O . LYS A 1 103 ? -11.910 2.848 -8.572 1.00 83.56 103 LYS A O 1
ATOM 807 N N . ILE A 1 104 ? -10.443 1.227 -9.138 1.00 86.00 104 ILE A N 1
ATOM 808 C CA . ILE A 1 104 ? -9.546 2.072 -9.921 1.00 86.00 104 ILE A CA 1
ATOM 809 C C . ILE A 1 104 ? -9.691 1.647 -11.380 1.00 86.00 104 ILE A C 1
ATOM 811 O O . ILE A 1 104 ? -9.294 0.541 -11.742 1.00 86.00 104 ILE A O 1
ATOM 815 N N . LEU A 1 105 ? -10.263 2.499 -12.222 1.00 86.81 105 LEU A N 1
ATOM 816 C CA . LEU A 1 105 ? -10.388 2.249 -13.655 1.00 86.81 105 LEU A CA 1
ATOM 817 C C . LEU A 1 105 ? -9.200 2.872 -14.388 1.00 86.81 105 LEU A C 1
ATOM 819 O O . LEU A 1 105 ? -8.967 4.073 -14.284 1.00 86.81 105 LEU A O 1
ATOM 823 N N . ASN A 1 106 ? -8.472 2.076 -15.165 1.00 84.00 106 ASN A N 1
ATOM 824 C CA . ASN A 1 106 ? -7.507 2.579 -16.133 1.00 84.00 106 ASN A CA 1
ATOM 825 C C . ASN A 1 106 ? -8.213 2.802 -17.478 1.00 84.00 106 ASN A C 1
ATOM 827 O O . ASN A 1 106 ? -8.568 1.843 -18.161 1.00 84.00 106 ASN A O 1
ATOM 831 N N . LYS A 1 107 ? -8.392 4.068 -17.864 1.00 83.69 107 LYS A N 1
ATOM 832 C CA . LYS A 1 107 ? -9.042 4.490 -19.116 1.00 83.69 107 LYS A CA 1
ATOM 833 C C . LYS A 1 107 ? -8.277 4.085 -20.367 1.00 83.69 107 LYS A C 1
ATOM 835 O O . LYS A 1 107 ? -8.897 3.930 -21.411 1.00 83.69 107 LYS A O 1
ATOM 840 N N . PHE A 1 108 ? -6.956 3.946 -20.274 1.00 80.81 108 PHE A N 1
ATOM 841 C CA . PHE A 1 108 ? -6.123 3.606 -21.425 1.00 80.81 108 PHE A CA 1
ATOM 842 C C . PHE A 1 108 ? -6.360 2.155 -21.864 1.00 80.81 108 PHE A C 1
ATOM 844 O O . PHE A 1 108 ? -6.608 1.897 -23.036 1.00 80.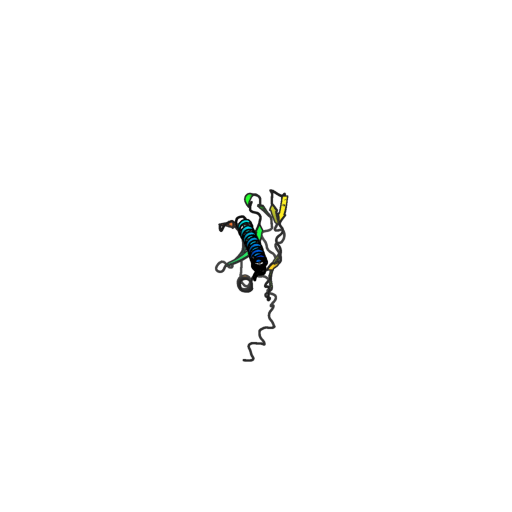81 108 PHE A O 1
ATOM 851 N N . ASP A 1 109 ? -6.379 1.232 -20.900 1.00 81.31 109 ASP A N 1
ATOM 852 C CA . ASP A 1 109 ? -6.557 -0.206 -21.150 1.00 81.31 109 ASP A CA 1
ATOM 853 C C . ASP A 1 109 ? -8.001 -0.688 -20.926 1.00 81.31 109 ASP A C 1
ATOM 855 O O . ASP A 1 109 ? -8.284 -1.880 -21.036 1.00 81.31 109 ASP A O 1
ATOM 859 N N . ASN A 1 110 ? -8.908 0.224 -20.553 1.00 81.94 110 ASN A N 1
ATOM 860 C CA . ASN A 1 110 ? -10.272 -0.062 -20.096 1.00 81.94 110 ASN A CA 1
ATOM 861 C C . ASN A 1 110 ? -10.334 -1.216 -19.072 1.00 81.94 110 ASN A C 1
ATOM 863 O O . ASN A 1 110 ? -11.186 -2.102 -19.141 1.00 81.94 110 ASN A O 1
ATOM 867 N N . CYS A 1 111 ? -9.378 -1.226 -18.140 1.00 83.75 111 CYS A N 1
ATOM 868 C CA . CYS A 1 111 ? -9.181 -2.302 -17.174 1.00 83.75 111 CYS A CA 1
ATOM 869 C C . CYS A 1 111 ? -9.382 -1.790 -15.747 1.00 83.75 111 CYS A C 1
ATOM 871 O O . CYS A 1 111 ? -8.885 -0.722 -15.383 1.00 83.75 111 CYS A O 1
ATOM 873 N N . THR A 1 112 ? -10.086 -2.568 -14.927 1.00 84.88 112 THR A N 1
ATOM 874 C CA . THR A 1 112 ? -10.337 -2.239 -13.522 1.00 84.88 112 THR A CA 1
ATOM 875 C C . THR A 1 112 ? -9.302 -2.916 -12.634 1.00 84.88 112 THR A C 1
ATOM 877 O O . THR A 1 112 ? -9.210 -4.142 -12.585 1.00 84.88 112 THR A O 1
ATOM 880 N N . LEU A 1 113 ? -8.547 -2.117 -11.888 1.00 82.81 113 LEU A N 1
ATOM 881 C CA . LEU A 1 113 ? -7.623 -2.577 -10.862 1.00 82.81 113 LEU A CA 1
ATOM 882 C C . LEU A 1 113 ? -8.375 -2.673 -9.530 1.00 82.81 113 LEU A C 1
ATOM 884 O O . LEU A 1 113 ? -8.844 -1.673 -8.981 1.00 82.81 113 LEU A O 1
ATOM 888 N N . SER A 1 114 ? -8.489 -3.892 -9.008 1.00 78.25 114 SER A N 1
ATOM 889 C CA . SER A 1 114 ? -9.043 -4.157 -7.680 1.00 78.25 114 SER A CA 1
ATOM 890 C C . SER A 1 114 ? -7.950 -4.083 -6.616 1.00 78.25 114 SER A C 1
ATOM 892 O O . SER A 1 114 ? -6.882 -4.681 -6.781 1.00 78.25 114 SER A O 1
ATOM 894 N N . LEU A 1 115 ? -8.226 -3.412 -5.498 1.00 79.69 115 LEU A N 1
ATOM 895 C CA . LEU A 1 115 ? -7.340 -3.459 -4.339 1.00 79.69 115 LEU A CA 1
ATOM 896 C C . LEU A 1 115 ? -7.452 -4.798 -3.622 1.00 79.69 115 LEU A C 1
ATOM 898 O O . LEU A 1 115 ? -8.538 -5.346 -3.453 1.00 79.69 115 LEU A O 1
ATOM 902 N N . ASN A 1 116 ? -6.310 -5.311 -3.169 1.00 82.31 116 ASN A N 1
ATOM 903 C CA . ASN A 1 116 ? -6.301 -6.489 -2.321 1.00 82.31 116 ASN A CA 1
ATOM 904 C C . ASN A 1 116 ? -6.775 -6.090 -0.912 1.00 82.31 116 ASN A C 1
ATOM 906 O O . ASN A 1 116 ? -6.117 -5.259 -0.280 1.00 82.31 116 ASN A O 1
ATOM 910 N N . PRO A 1 117 ? -7.858 -6.688 -0.384 1.00 82.50 117 PRO A N 1
ATOM 911 C CA . PRO A 1 117 ? -8.335 -6.398 0.967 1.00 82.50 117 PRO A CA 1
ATOM 912 C C . PRO A 1 117 ? -7.350 -6.846 2.056 1.00 82.50 117 PRO A C 1
ATOM 914 O O . PRO A 1 117 ? -7.462 -6.420 3.201 1.00 82.50 117 PRO A O 1
ATOM 917 N N . LYS A 1 118 ? -6.378 -7.710 1.735 1.00 86.38 118 LYS A N 1
ATOM 918 C CA . LYS A 1 118 ? -5.337 -8.173 2.659 1.00 86.38 118 LYS A CA 1
ATOM 919 C C . LYS A 1 118 ? -3.988 -7.596 2.251 1.00 86.38 118 LYS A C 1
ATOM 921 O O . LYS A 1 118 ? -3.368 -8.057 1.294 1.00 86.38 118 LYS A O 1
ATOM 926 N N . ILE A 1 119 ? -3.513 -6.622 3.014 1.00 86.31 119 ILE A N 1
ATOM 927 C CA . ILE A 1 119 ? -2.242 -5.941 2.781 1.00 86.31 119 ILE A CA 1
ATOM 928 C C . ILE A 1 119 ? -1.225 -6.445 3.799 1.00 86.31 119 ILE A C 1
ATOM 930 O O . ILE A 1 119 ? -1.412 -6.313 5.009 1.00 86.31 119 ILE A O 1
ATOM 934 N N . MET A 1 120 ? -0.136 -7.039 3.316 1.00 86.12 120 MET A N 1
ATOM 935 C CA . MET A 1 120 ? 0.976 -7.421 4.183 1.00 86.12 120 MET A CA 1
ATOM 936 C C . MET A 1 120 ? 1.699 -6.171 4.672 1.00 86.12 120 MET A C 1
ATOM 938 O O . MET A 1 120 ? 2.081 -5.313 3.878 1.00 86.12 120 MET A O 1
ATOM 942 N N . ILE A 1 121 ? 1.906 -6.085 5.982 1.00 86.75 121 ILE A N 1
ATOM 943 C CA . ILE A 1 121 ? 2.582 -4.960 6.618 1.00 86.75 121 ILE A CA 1
ATOM 944 C C . ILE A 1 121 ? 3.665 -5.450 7.569 1.00 86.75 121 ILE A C 1
ATOM 946 O O . ILE A 1 121 ? 3.603 -6.549 8.124 1.00 86.75 121 ILE A O 1
ATOM 950 N N . THR A 1 122 ? 4.678 -4.616 7.778 1.00 86.06 122 THR A N 1
ATOM 951 C CA . THR A 1 122 ? 5.720 -4.923 8.762 1.00 86.06 122 THR A CA 1
ATOM 952 C C . THR A 1 122 ? 5.139 -4.923 10.183 1.00 86.06 122 THR A C 1
ATOM 954 O O . THR A 1 122 ? 4.180 -4.193 10.452 1.00 86.06 122 THR A O 1
ATOM 957 N N . PRO A 1 123 ? 5.725 -5.673 11.135 1.00 81.94 123 PRO A N 1
ATOM 958 C CA . PRO A 1 123 ? 5.281 -5.653 12.532 1.00 81.94 123 PRO A CA 1
ATOM 959 C C . PRO A 1 123 ? 5.262 -4.244 13.146 1.00 81.94 123 PRO A C 1
ATOM 961 O O . PRO A 1 123 ? 4.347 -3.902 13.893 1.00 81.94 123 PRO A O 1
ATOM 964 N N . LEU A 1 124 ? 6.226 -3.390 12.778 1.00 86.56 124 LEU A N 1
ATOM 965 C CA . LEU A 1 124 ? 6.285 -1.999 13.235 1.00 86.56 124 LEU A CA 1
ATOM 966 C C . LEU A 1 124 ? 5.100 -1.170 12.714 1.00 86.56 124 LEU A C 1
ATOM 968 O O . LEU A 1 124 ? 4.472 -0.434 13.478 1.00 86.56 124 LEU A O 1
ATOM 972 N N . GLN A 1 125 ? 4.765 -1.307 11.427 1.00 87.06 125 GLN A N 1
ATOM 973 C CA . GLN A 1 125 ? 3.569 -0.678 10.859 1.00 87.06 125 GLN A CA 1
ATOM 974 C C . GLN A 1 125 ? 2.306 -1.215 11.534 1.00 87.06 125 GLN A C 1
ATOM 976 O O . GLN A 1 125 ? 1.434 -0.428 11.885 1.00 87.06 125 GLN A O 1
ATOM 981 N N . ALA A 1 126 ? 2.229 -2.524 11.783 1.00 86.44 126 ALA A N 1
ATOM 982 C CA . ALA A 1 126 ? 1.077 -3.144 12.429 1.00 86.44 126 ALA A CA 1
ATOM 983 C C . ALA A 1 126 ? 0.847 -2.591 13.835 1.00 86.44 126 ALA A C 1
ATOM 985 O O . ALA A 1 126 ? -0.276 -2.224 14.174 1.00 86.44 126 ALA A O 1
AT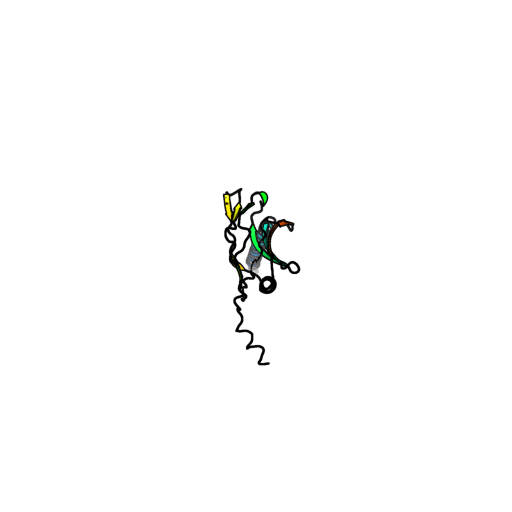OM 986 N N . TYR A 1 127 ? 1.915 -2.438 14.620 1.00 86.31 127 TYR A N 1
ATOM 987 C CA . TYR A 1 127 ? 1.846 -1.798 15.929 1.00 86.31 127 TYR A CA 1
ATOM 988 C C . TYR A 1 127 ? 1.340 -0.351 15.836 1.00 86.31 127 TYR A C 1
ATOM 990 O O . TYR A 1 127 ? 0.441 0.046 16.581 1.00 86.31 127 TYR A O 1
ATOM 998 N N . LYS A 1 128 ? 1.870 0.430 14.886 1.00 88.00 128 LYS A N 1
ATOM 999 C CA . LYS A 1 128 ? 1.471 1.829 14.685 1.00 88.00 128 LYS A CA 1
ATOM 1000 C C . LYS A 1 128 ? -0.003 1.952 14.292 1.00 88.00 128 LYS A C 1
ATOM 1002 O O . LYS A 1 128 ? -0.723 2.751 14.882 1.00 88.00 128 LYS A O 1
ATOM 1007 N N . VAL A 1 129 ? -0.465 1.130 13.352 1.00 88.00 129 VAL A N 1
ATOM 1008 C CA . VAL A 1 129 ? -1.866 1.109 12.906 1.00 88.00 129 VAL A CA 1
ATOM 1009 C C . VAL A 1 129 ? -2.792 0.646 14.024 1.00 88.00 129 VAL A C 1
ATOM 1011 O O . VAL A 1 129 ? -3.829 1.263 14.248 1.00 88.00 129 VAL A O 1
ATOM 1014 N N . ASN A 1 130 ? -2.411 -0.387 14.777 1.00 86.25 130 ASN A N 1
ATOM 1015 C CA . ASN A 1 130 ? -3.196 -0.863 15.914 1.00 86.25 130 ASN A CA 1
ATOM 1016 C C . ASN A 1 130 ? -3.331 0.219 16.999 1.00 86.25 130 ASN A C 1
ATOM 1018 O O . ASN A 1 130 ? -4.377 0.367 17.616 1.00 86.25 130 ASN A O 1
ATOM 1022 N N . ARG A 1 131 ? -2.290 1.031 17.218 1.00 86.81 131 ARG A N 1
ATOM 1023 C CA . ARG A 1 131 ? -2.377 2.179 18.129 1.00 86.81 131 ARG A CA 1
ATOM 1024 C C . ARG A 1 131 ? -3.316 3.269 17.599 1.00 86.81 131 ARG A C 1
ATOM 1026 O O . ARG A 1 131 ? -4.117 3.784 18.368 1.00 86.81 131 ARG A O 1
ATOM 1033 N N . LEU A 1 132 ? -3.231 3.600 16.310 1.00 86.88 132 LEU A N 1
ATOM 1034 C CA . LEU A 1 132 ? -4.067 4.626 15.670 1.00 86.88 132 LEU A CA 1
ATOM 1035 C C . LEU A 1 132 ? -5.554 4.254 15.670 1.00 86.88 132 LEU A C 1
ATOM 1037 O O . LEU A 1 132 ? -6.408 5.080 15.972 1.00 86.88 132 LEU A O 1
ATOM 1041 N N . THR A 1 133 ? -5.853 2.993 15.366 1.00 83.25 133 THR A N 1
ATOM 1042 C CA . THR A 1 133 ? -7.227 2.479 15.237 1.00 83.25 133 THR A CA 1
ATOM 1043 C C . THR A 1 133 ? -7.969 2.338 16.569 1.00 83.25 133 THR A C 1
ATOM 1045 O O . THR A 1 133 ? -9.186 2.183 16.563 1.00 83.25 133 THR A O 1
ATOM 1048 N N . LYS A 1 134 ? -7.275 2.449 17.713 1.00 82.50 134 LYS A N 1
ATOM 1049 C CA . LYS A 1 134 ? -7.897 2.515 19.052 1.00 82.50 134 LYS A CA 1
ATOM 1050 C C . LYS A 1 134 ? -8.571 3.856 19.354 1.00 82.50 134 LYS A C 1
ATOM 1052 O O . LYS A 1 134 ? -9.368 3.934 20.285 1.00 82.50 134 LYS A O 1
ATOM 1057 N N . HIS A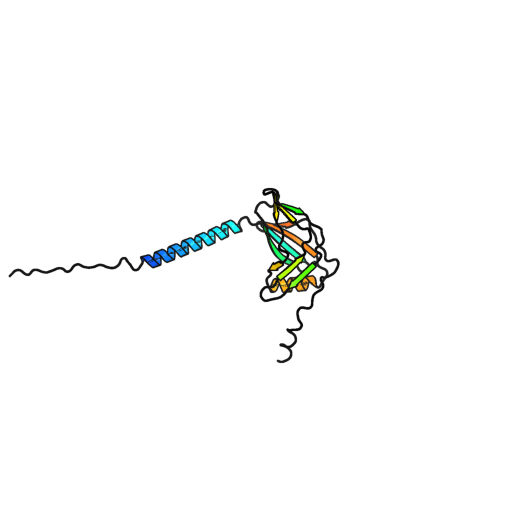 1 135 ? -8.234 4.909 18.617 1.00 79.12 135 HIS A N 1
ATOM 1058 C CA . HIS A 1 135 ? -8.802 6.248 18.778 1.00 79.12 135 HIS A CA 1
ATOM 1059 C C . HIS A 1 135 ? -9.674 6.605 17.572 1.00 79.12 135 HIS A C 1
ATOM 1061 O O . HIS A 1 135 ? -9.803 5.823 16.638 1.00 79.12 135 HIS A O 1
ATOM 1067 N N . LYS A 1 136 ? -10.281 7.796 17.563 1.00 80.31 136 LYS A N 1
ATOM 1068 C CA . LYS A 1 136 ? -10.951 8.301 16.360 1.00 80.31 136 LYS A CA 1
ATOM 1069 C C . LYS A 1 136 ? -9.897 8.562 15.282 1.00 80.31 136 LYS A C 1
ATOM 1071 O O . LYS A 1 136 ? -9.076 9.461 15.434 1.00 80.31 136 LYS A O 1
ATOM 1076 N N . PHE A 1 137 ? -9.940 7.794 14.199 1.00 85.19 137 PHE A N 1
ATOM 1077 C CA . PHE A 1 137 ? -8.994 7.899 13.092 1.00 85.19 137 PHE A CA 1
ATOM 1078 C C . PHE A 1 137 ? -9.697 8.239 11.774 1.00 85.19 137 PHE A C 1
ATOM 1080 O O . PHE A 1 137 ? -10.890 7.989 11.575 1.00 85.19 137 PHE A O 1
ATOM 1087 N N . SER A 1 138 ? -8.934 8.836 10.868 1.00 85.19 138 SER A N 1
ATOM 1088 C CA . SER A 1 138 ? -9.282 9.073 9.471 1.00 85.19 138 SER A CA 1
ATOM 1089 C C . SER A 1 138 ? -8.335 8.284 8.580 1.00 85.19 138 SER A C 1
ATOM 1091 O O . SER A 1 138 ? -7.184 8.036 8.950 1.00 85.19 138 SER A O 1
ATOM 1093 N N . MET A 1 139 ? -8.813 7.912 7.399 1.00 86.06 139 MET A N 1
ATOM 1094 C CA . MET A 1 139 ? -7.983 7.300 6.375 1.00 86.06 139 MET A CA 1
ATOM 1095 C C . MET A 1 139 ? -8.080 8.070 5.067 1.00 86.06 139 MET A C 1
ATOM 1097 O O . MET A 1 139 ? -9.152 8.549 4.687 1.00 86.06 139 MET A O 1
ATOM 1101 N N . TYR A 1 140 ? -6.950 8.161 4.382 1.00 86.38 140 TYR A N 1
ATOM 1102 C CA . TYR A 1 140 ? -6.797 8.856 3.114 1.00 86.38 140 TYR A CA 1
ATOM 1103 C C . TYR A 1 140 ? -6.060 7.955 2.135 1.00 86.38 140 TYR A C 1
ATOM 1105 O O . TYR A 1 140 ? -5.157 7.210 2.520 1.00 86.38 140 TYR A O 1
ATOM 1113 N N . LEU A 1 141 ? -6.433 8.033 0.864 1.00 86.88 141 LEU A N 1
ATOM 1114 C CA . LEU A 1 141 ? -5.685 7.402 -0.212 1.00 86.88 141 LEU A CA 1
ATOM 1115 C C . LEU A 1 141 ? -4.863 8.462 -0.938 1.00 86.88 141 LEU A C 1
ATOM 1117 O O . LEU A 1 141 ? -5.362 9.524 -1.305 1.00 86.88 141 LEU A O 1
ATOM 1121 N N . TRP A 1 142 ? -3.597 8.145 -1.157 1.00 88.88 142 TRP A N 1
ATOM 1122 C CA . TRP A 1 142 ? -2.637 8.988 -1.851 1.00 88.88 142 TRP A CA 1
ATOM 1123 C C . TRP A 1 142 ? -1.998 8.196 -2.974 1.00 88.88 142 TRP A C 1
ATOM 1125 O O . TRP A 1 142 ? -1.803 6.989 -2.857 1.00 88.88 142 TRP A O 1
ATOM 1135 N N . ILE A 1 143 ? -1.606 8.870 -4.044 1.00 88.44 143 ILE A N 1
ATOM 1136 C CA . ILE A 1 143 ? -0.749 8.283 -5.066 1.00 88.44 143 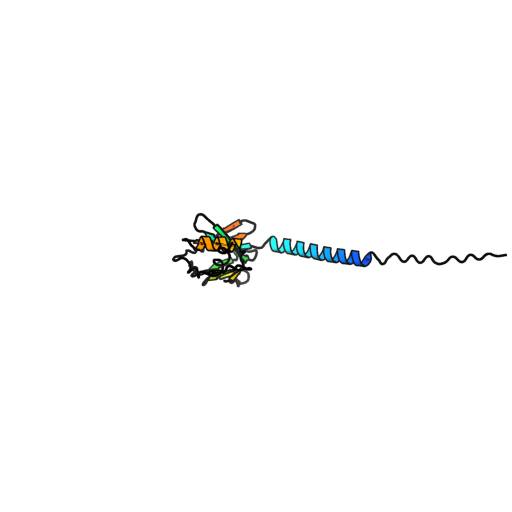ILE A CA 1
ATOM 1137 C C . ILE A 1 143 ? 0.616 8.932 -4.947 1.00 88.44 143 ILE A C 1
ATOM 1139 O O . ILE A 1 143 ? 0.736 10.142 -5.102 1.00 88.44 143 ILE A O 1
ATOM 1143 N N . ASN A 1 144 ? 1.642 8.135 -4.679 1.00 86.56 144 ASN A N 1
ATOM 1144 C CA . ASN A 1 144 ? 3.020 8.590 -4.735 1.00 86.56 144 ASN A CA 1
ATOM 1145 C C . ASN A 1 144 ? 3.589 8.312 -6.126 1.00 86.56 144 ASN A C 1
ATOM 1147 O O . ASN A 1 144 ? 3.737 7.150 -6.513 1.00 86.56 144 ASN A O 1
ATOM 1151 N N . GLN A 1 145 ? 3.913 9.374 -6.857 1.00 84.12 145 GLN A N 1
ATOM 1152 C CA . GLN A 1 145 ? 4.611 9.316 -8.135 1.00 84.12 145 GLN A CA 1
ATOM 1153 C C . GLN A 1 145 ? 5.899 10.123 -8.031 1.00 84.12 145 GLN A C 1
ATOM 1155 O O . GLN A 1 145 ? 5.861 11.337 -7.846 1.00 84.12 145 GLN A O 1
ATOM 1160 N N . ASN A 1 146 ? 7.049 9.458 -8.156 1.00 75.19 146 ASN A N 1
ATOM 1161 C CA . ASN A 1 146 ? 8.366 10.105 -8.118 1.00 75.19 146 ASN A CA 1
ATOM 1162 C C . ASN A 1 146 ? 8.586 11.008 -6.881 1.00 75.19 146 ASN A C 1
ATOM 1164 O O . ASN A 1 146 ? 9.269 12.025 -6.967 1.00 75.19 146 ASN A O 1
ATOM 1168 N N . GLY A 1 147 ? 8.004 10.646 -5.732 1.00 74.44 147 GLY A N 1
ATOM 1169 C CA . GLY A 1 147 ? 8.097 11.407 -4.482 1.00 74.44 147 GLY A CA 1
ATOM 1170 C C . GLY A 1 147 ? 7.019 12.478 -4.298 1.00 74.44 147 GLY A C 1
ATOM 1171 O O . GLY A 1 147 ? 6.963 13.091 -3.234 1.00 74.44 147 GLY A O 1
ATOM 1172 N N . ILE A 1 148 ? 6.150 12.695 -5.288 1.00 80.00 148 ILE A N 1
ATOM 1173 C CA . ILE A 1 148 ? 5.004 13.603 -5.186 1.00 80.00 148 ILE A CA 1
ATOM 1174 C C . ILE A 1 148 ? 3.782 12.798 -4.743 1.00 80.00 148 ILE A C 1
ATOM 1176 O O . ILE A 1 148 ? 3.375 11.860 -5.428 1.00 80.00 148 ILE A O 1
ATOM 1180 N N . CYS A 1 149 ? 3.182 13.182 -3.614 1.00 83.12 149 CYS A N 1
ATOM 1181 C CA . CYS A 1 149 ? 1.934 12.603 -3.122 1.00 83.12 149 CYS A CA 1
ATOM 1182 C C . CYS A 1 149 ? 0.732 13.394 -3.650 1.00 83.12 149 CYS A C 1
ATOM 1184 O O . CYS A 1 149 ? 0.538 14.556 -3.298 1.00 83.12 149 CYS A O 1
ATOM 1186 N N . ILE A 1 150 ? -0.087 12.747 -4.473 1.00 85.31 150 ILE A N 1
ATOM 1187 C CA . ILE A 1 150 ? -1.321 13.298 -5.035 1.00 85.31 150 ILE A CA 1
ATOM 1188 C C . ILE A 1 150 ? -2.500 12.738 -4.227 1.00 85.31 150 ILE A C 1
ATOM 1190 O O . ILE A 1 150 ? -2.602 11.513 -4.106 1.00 85.31 150 ILE A O 1
ATOM 1194 N N . PRO A 1 151 ? -3.384 13.578 -3.657 1.00 81.62 151 PRO A N 1
ATOM 1195 C CA . PRO A 1 151 ? -4.556 13.089 -2.943 1.00 81.62 151 PRO A CA 1
ATOM 1196 C C . PRO A 1 151 ? -5.522 12.414 -3.911 1.00 81.62 151 PRO A C 1
ATOM 1198 O O . PRO A 1 151 ? -5.870 12.969 -4.954 1.00 81.62 151 PRO A O 1
ATOM 1201 N N . VAL A 1 152 ? -6.007 11.236 -3.536 1.00 81.12 152 VAL A N 1
ATOM 1202 C CA . VAL A 1 152 ? -7.215 10.672 -4.131 1.00 81.12 152 VAL A CA 1
ATOM 1203 C C . VAL A 1 152 ? -8.389 11.282 -3.368 1.00 81.12 152 VAL A C 1
ATOM 1205 O O . VAL A 1 152 ? -8.394 11.257 -2.138 1.00 81.12 152 VAL A O 1
ATOM 1208 N N . ASN A 1 153 ? -9.373 11.849 -4.073 1.00 68.19 153 ASN A N 1
ATOM 1209 C CA . ASN A 1 153 ? -10.570 12.470 -3.485 1.00 68.19 153 ASN A CA 1
ATOM 1210 C C . ASN A 1 153 ? -11.525 11.426 -2.875 1.00 68.19 153 ASN A C 1
ATOM 1212 O O . ASN A 1 153 ? -12.696 11.352 -3.233 1.00 68.19 153 ASN A O 1
ATOM 1216 N N . VAL A 1 154 ? -11.025 10.604 -1.957 1.00 68.06 154 VAL A N 1
ATOM 1217 C CA . VAL A 1 154 ? -11.819 9.685 -1.152 1.00 68.06 154 VAL A CA 1
ATOM 1218 C C . VAL A 1 154 ? -11.287 9.754 0.273 1.00 68.06 154 VAL A C 1
ATOM 1220 O O . VAL A 1 154 ? -10.166 9.333 0.571 1.00 68.06 154 VAL A O 1
ATOM 1223 N N . LYS A 1 155 ? -12.085 10.365 1.149 1.00 63.47 155 LYS A N 1
ATOM 1224 C CA . LYS A 1 155 ? -11.783 10.489 2.573 1.00 63.47 155 LYS A CA 1
ATOM 1225 C C . LYS A 1 155 ? -12.666 9.519 3.327 1.00 63.47 155 LYS A C 1
ATOM 1227 O O . LYS A 1 155 ? -13.887 9.623 3.261 1.00 63.47 155 LYS A O 1
ATOM 1232 N N . TYR A 1 156 ? -12.038 8.665 4.117 1.00 69.44 156 TYR A N 1
ATOM 1233 C CA . TYR A 1 156 ? -12.738 7.698 4.940 1.00 69.44 156 TYR A CA 1
ATOM 1234 C C . TYR A 1 156 ? -12.640 8.102 6.405 1.00 69.44 156 TYR A C 1
ATOM 1236 O O . TYR A 1 156 ? -11.571 8.456 6.906 1.00 69.44 156 TYR A O 1
ATOM 1244 N N . SER A 1 157 ? -13.764 8.046 7.109 1.00 62.22 157 SER A N 1
ATOM 1245 C CA . SER A 1 157 ? -13.817 8.302 8.545 1.00 62.22 157 SER A CA 1
ATOM 1246 C C . SER A 1 157 ? -14.427 7.108 9.251 1.00 62.22 157 SER A C 1
ATOM 1248 O O . SER A 1 157 ? -15.503 6.643 8.882 1.00 62.22 157 SER A O 1
ATOM 1250 N N . SER A 1 158 ? -13.777 6.679 10.325 1.00 61.81 158 SER A N 1
ATOM 1251 C CA . SER A 1 158 ? -14.366 5.761 11.291 1.00 61.81 158 SER A CA 1
ATOM 1252 C C . SER A 1 158 ? -15.520 6.478 12.002 1.00 61.81 158 SER A C 1
ATOM 1254 O O . SER A 1 158 ? -15.273 7.421 12.758 1.00 61.81 158 SER A O 1
ATOM 1256 N N . LYS A 1 159 ? -16.775 6.089 11.735 1.00 56.06 159 LYS A N 1
ATOM 1257 C CA . LYS A 1 159 ? -17.923 6.528 12.556 1.00 56.06 159 LYS A CA 1
ATOM 1258 C C . LYS A 1 159 ? -17.918 5.823 13.918 1.00 56.06 159 LYS A C 1
ATOM 1260 O O . LYS A 1 159 ? -18.188 6.487 14.909 1.00 56.06 159 LYS A O 1
ATOM 1265 N N . ASP A 1 160 ? -17.444 4.575 13.955 1.00 50.97 160 ASP A N 1
ATOM 1266 C CA . ASP A 1 160 ? -17.241 3.754 15.152 1.00 50.97 160 ASP A CA 1
ATOM 1267 C C . ASP A 1 160 ? -15.891 3.018 15.051 1.00 50.97 160 ASP A C 1
ATOM 1269 O O . ASP A 1 160 ? -15.573 2.519 13.968 1.00 50.97 160 ASP A O 1
ATOM 1273 N N . PRO A 1 161 ? -15.065 2.972 16.116 1.00 50.62 161 PRO A N 1
ATOM 1274 C CA . PRO A 1 161 ? -13.783 2.273 16.078 1.00 50.62 161 PRO A CA 1
ATOM 1275 C C . PRO A 1 161 ? -13.995 0.781 15.766 1.00 50.62 161 PRO A C 1
ATOM 1277 O O . PRO A 1 161 ? -14.981 0.197 16.224 1.00 50.62 161 PRO A O 1
ATOM 1280 N N . PRO A 1 162 ? -13.091 0.137 15.003 1.00 51.09 162 PRO A N 1
ATOM 1281 C CA . PRO A 1 162 ? -13.217 -1.277 14.696 1.00 51.09 162 PRO A CA 1
ATOM 1282 C C . PRO A 1 162 ? -13.254 -2.085 15.990 1.00 51.09 162 PRO A C 1
ATOM 1284 O O . PRO A 1 162 ? -12.518 -1.792 16.935 1.00 51.09 162 PRO A O 1
ATOM 1287 N N . ILE A 1 163 ? -14.091 -3.127 16.018 1.00 47.91 163 ILE A N 1
ATOM 1288 C CA . ILE A 1 163 ? -14.086 -4.118 17.093 1.00 47.91 163 ILE A CA 1
ATOM 1289 C C . ILE A 1 163 ? -12.689 -4.735 17.098 1.00 47.91 163 ILE A C 1
ATOM 1291 O O . ILE A 1 163 ? -12.363 -5.596 16.279 1.00 47.91 163 ILE A O 1
ATOM 1295 N N . THR A 1 164 ? -11.837 -4.265 18.004 1.00 48.22 164 THR A N 1
ATOM 1296 C CA . THR A 1 164 ? -10.570 -4.909 18.305 1.00 48.22 164 THR A CA 1
ATOM 1297 C C . THR A 1 164 ? -10.918 -6.261 18.902 1.00 48.22 164 THR A C 1
ATOM 1299 O O . THR A 1 164 ? -11.169 -6.371 20.101 1.00 48.22 164 THR A O 1
ATOM 1302 N N . THR A 1 165 ? -10.973 -7.308 18.081 1.00 42.84 165 THR A N 1
ATOM 1303 C CA . THR A 1 165 ? -10.858 -8.669 18.598 1.00 42.84 165 THR A CA 1
ATOM 1304 C C . THR A 1 165 ? -9.529 -8.728 19.336 1.00 42.84 165 THR A C 1
ATOM 1306 O O . THR A 1 165 ? -8.469 -8.686 18.710 1.00 42.84 165 THR A O 1
ATOM 1309 N N . ASN A 1 166 ? -9.598 -8.732 20.669 1.00 40.19 166 ASN A N 1
ATOM 1310 C CA . ASN A 1 166 ? -8.464 -8.923 21.563 1.00 40.19 166 ASN A CA 1
ATOM 1311 C C . ASN A 1 166 ? -7.744 -10.213 21.158 1.00 40.19 166 ASN A C 1
ATOM 1313 O O . ASN A 1 166 ? -8.158 -11.306 21.525 1.00 40.19 166 ASN A O 1
ATOM 1317 N N . LEU A 1 167 ? -6.676 -10.083 20.376 1.00 41.28 167 LEU A N 1
ATOM 1318 C CA . LEU A 1 167 ? -5.890 -11.210 19.869 1.00 41.28 167 LEU A CA 1
ATOM 1319 C C . LEU A 1 167 ? -4.704 -11.561 20.777 1.00 41.28 167 LEU A C 1
ATOM 1321 O O . LEU A 1 167 ? -3.766 -12.211 20.333 1.00 41.28 167 LEU A O 1
ATOM 1325 N N . TYR A 1 168 ? -4.746 -11.172 22.054 1.00 42.06 168 TYR A N 1
ATOM 1326 C CA . TYR A 1 168 ? -3.733 -11.581 23.025 1.00 42.06 168 TYR A CA 1
ATOM 1327 C C . TYR A 1 168 ? -4.341 -11.997 24.367 1.00 42.06 168 TYR A C 1
ATOM 1329 O O . TYR A 1 168 ? -4.435 -11.169 25.270 1.00 42.06 168 TYR A O 1
ATOM 1337 N N . PRO A 1 169 ? -4.678 -13.285 24.542 1.00 41.44 169 PRO A N 1
ATOM 1338 C CA . PRO A 1 169 ? -4.645 -13.921 25.852 1.00 41.44 169 PRO A CA 1
ATOM 1339 C C . PRO A 1 169 ? -3.270 -14.544 26.179 1.00 41.44 169 PRO A C 1
ATOM 1341 O O . PRO A 1 169 ? -3.030 -14.891 27.327 1.00 41.44 169 PRO A O 1
ATOM 1344 N N . GLU A 1 170 ? -2.345 -14.681 25.218 1.00 40.56 170 GLU A N 1
ATOM 1345 C CA . GLU A 1 170 ? -1.203 -15.608 25.377 1.00 40.56 170 GLU A CA 1
ATOM 1346 C C . GLU A 1 170 ? 0.164 -14.983 25.709 1.00 40.56 170 GLU A C 1
ATOM 1348 O O . GLU A 1 170 ? 1.139 -15.712 25.847 1.00 40.56 170 GLU A O 1
ATOM 1353 N N . ILE A 1 171 ? 0.281 -13.662 25.893 1.00 44.12 171 ILE A N 1
ATOM 1354 C CA . ILE A 1 171 ? 1.573 -13.045 26.289 1.00 44.12 171 ILE A CA 1
ATOM 1355 C C . ILE A 1 171 ? 1.628 -12.700 27.790 1.00 44.12 171 ILE A C 1
ATOM 1357 O O . ILE A 1 171 ? 2.708 -12.496 28.342 1.00 44.12 171 ILE A O 1
ATOM 1361 N N . SER A 1 172 ? 0.502 -12.713 28.512 1.00 38.94 172 SER A N 1
ATOM 1362 C CA . SER A 1 172 ? 0.480 -12.349 29.938 1.00 38.94 172 SER A CA 1
ATOM 1363 C C . SER A 1 172 ? 1.005 -13.428 30.893 1.00 38.94 172 SER A C 1
ATOM 1365 O O . SER A 1 172 ? 1.286 -13.111 32.044 1.00 38.94 172 SER A O 1
ATOM 1367 N N . THR A 1 173 ? 1.182 -14.680 30.462 1.00 41.94 173 THR A N 1
ATOM 1368 C CA . THR A 1 173 ? 1.699 -15.757 31.332 1.00 41.94 173 THR A CA 1
ATOM 1369 C C . THR A 1 173 ? 3.216 -15.938 31.275 1.00 41.94 173 THR A C 1
ATOM 1371 O O . THR A 1 173 ? 3.770 -16.559 32.175 1.00 41.94 173 THR A O 1
ATOM 1374 N N . ALA A 1 174 ? 3.914 -15.358 30.292 1.00 43.06 174 ALA A N 1
ATOM 1375 C CA . ALA A 1 174 ? 5.369 -15.510 30.160 1.00 43.06 174 ALA A CA 1
ATOM 1376 C C . ALA A 1 174 ? 6.193 -14.433 30.897 1.00 43.06 174 ALA A C 1
ATOM 1378 O O . ALA A 1 174 ? 7.397 -14.596 31.063 1.00 43.06 174 ALA A O 1
ATOM 1379 N N . LEU A 1 175 ? 5.566 -13.340 31.351 1.00 39.91 175 LEU A N 1
ATOM 1380 C CA . LEU A 1 175 ? 6.246 -12.204 32.001 1.00 39.91 175 LEU A CA 1
ATOM 1381 C C . LEU A 1 175 ? 5.924 -12.046 33.500 1.00 39.91 175 LEU A C 1
ATOM 1383 O O . LEU A 1 175 ? 6.323 -11.059 34.103 1.00 39.91 175 LEU A O 1
ATOM 1387 N N . LEU A 1 176 ? 5.227 -13.013 34.108 1.00 40.19 176 LEU A N 1
ATOM 1388 C CA . LEU A 1 176 ? 4.918 -13.037 35.549 1.00 40.19 176 LEU A CA 1
ATOM 1389 C C . LEU A 1 176 ? 5.647 -14.159 36.317 1.00 40.19 176 LEU A C 1
ATOM 1391 O O . LEU A 1 176 ? 5.283 -14.459 37.450 1.00 40.19 176 LEU A O 1
ATOM 1395 N N . GLN A 1 177 ? 6.669 -14.784 35.722 1.00 40.25 177 GLN A N 1
ATOM 1396 C CA . GLN A 1 177 ? 7.478 -15.829 36.376 1.00 40.25 177 GLN A CA 1
ATOM 1397 C C . GLN A 1 177 ? 8.993 -15.563 36.377 1.00 40.25 177 GLN A C 1
ATOM 1399 O O . GLN A 1 177 ? 9.768 -16.489 36.609 1.00 40.25 177 GLN A O 1
ATOM 1404 N N . HIS A 1 178 ? 9.424 -14.315 36.183 1.00 39.16 178 HIS A N 1
ATOM 1405 C CA . HIS A 1 178 ? 10.813 -13.914 36.420 1.00 39.16 178 HIS A CA 1
ATOM 1406 C C . HIS A 1 178 ? 10.896 -12.634 37.241 1.00 39.16 178 HIS A C 1
ATOM 1408 O O . HIS A 1 178 ? 10.153 -11.684 36.913 1.00 39.16 178 HIS A O 1
#